Protein AF-A0A7J9YLK1-F1 (afdb_monomer_lite)

pLDDT: mean 72.73, std 14.36, range [41.31, 92.75]

Sequence (142 aa):
MHYAAPPRQSRRGQMVDALFIVLLLFVTLFVTTFMMQLEESDTESGTSASEIVPLSDLPINDTEREQFQKMIDSGMTDLETVNQSVAASEPRDDKYEISVAALLGTLALLVGYLTFVYRTSFREYREVVEYKFGPRYEEVES

Secondary structure (DSSP, 8-state):
---PPPP---HHHHHHHHHHHHHHHHHHHHHHHHHHHHHHHHS-----------TTTSS--HHHHHHHHHHHHTTSS-HHHHHHHHHHHS--TTTT---HHHHHHHHHHHHHHHHHHHHHHHHHHHHHHHHHHS---S-S--

Foldseek 3Di:
DDDDDDDDDDPVVVVVVVVVVVVVVVCCVVVVVVVVVVLVVVVPPPPPVPDLDPLVPQPDDPVVSVVVVVCVVVVVDHSSVVVVVSVVVDDDPPNDDDDPVVVVVVVVVVVVVVVVCVVVVVVVVVVVCCVVPNDPDDDPDD

Structure (mmCIF, N/CA/C/O backbone):
data_AF-A0A7J9YLK1-F1
#
_entry.id   AF-A0A7J9YLK1-F1
#
loop_
_atom_site.group_PDB
_atom_site.id
_atom_site.type_symbol
_atom_site.label_atom_id
_atom_site.label_alt_id
_atom_site.label_comp_id
_atom_site.label_asym_id
_atom_site.label_entity_id
_atom_site.label_seq_id
_atom_site.pdbx_PDB_ins_code
_atom_site.Cartn_x
_atom_site.Cartn_y
_atom_site.Cartn_z
_atom_site.occupancy
_atom_site.B_iso_or_equiv
_atom_site.auth_seq_id
_atom_site.auth_comp_id
_atom_site.auth_asym_id
_atom_site.auth_atom_id
_atom_site.pdbx_PDB_model_num
ATOM 1 N N . MET A 1 1 ? 43.21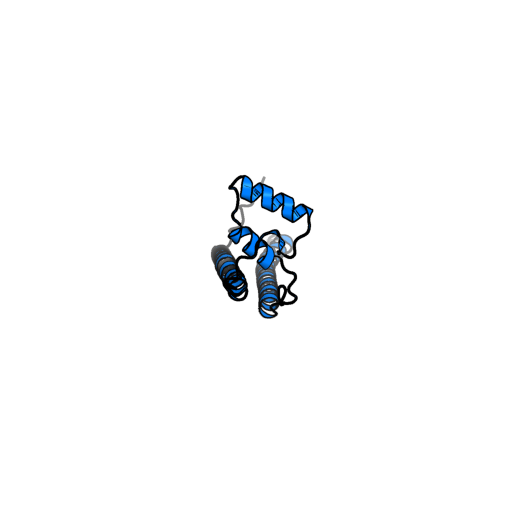0 10.226 -26.316 1.00 41.31 1 MET A N 1
ATOM 2 C CA . MET A 1 1 ? 41.975 10.025 -25.526 1.00 41.31 1 MET A CA 1
ATOM 3 C C . MET A 1 1 ? 40.813 10.611 -26.315 1.00 41.31 1 MET A C 1
ATOM 5 O O . MET A 1 1 ? 40.652 11.824 -26.311 1.00 41.31 1 MET A O 1
ATOM 9 N N . HIS A 1 2 ? 40.066 9.794 -27.061 1.00 45.94 2 HIS A N 1
ATOM 10 C CA . HIS A 1 2 ? 38.869 10.266 -27.763 1.00 45.94 2 HIS A CA 1
ATOM 11 C C . HIS A 1 2 ? 37.664 10.138 -26.833 1.00 45.94 2 HIS A C 1
ATOM 13 O O . HIS A 1 2 ? 37.232 9.033 -26.516 1.00 45.94 2 HIS A O 1
ATOM 19 N N . TYR A 1 3 ? 37.161 11.280 -26.366 1.00 54.91 3 TYR A N 1
ATOM 20 C CA . TYR A 1 3 ? 35.883 11.364 -25.672 1.00 54.91 3 TYR A CA 1
ATOM 21 C C . TYR A 1 3 ? 34.770 11.148 -26.697 1.00 54.91 3 TYR A C 1
ATOM 23 O O . TYR A 1 3 ? 34.510 12.014 -27.530 1.00 54.91 3 TYR A O 1
ATOM 31 N N . ALA A 1 4 ? 34.129 9.983 -26.652 1.00 54.66 4 ALA A N 1
ATOM 32 C CA . ALA A 1 4 ? 32.856 9.783 -27.325 1.00 54.66 4 ALA A CA 1
ATOM 33 C C . ALA A 1 4 ? 31.821 10.705 -26.661 1.00 54.66 4 ALA A C 1
ATOM 35 O O . ALA A 1 4 ? 31.630 10.658 -25.444 1.00 54.66 4 ALA A O 1
ATOM 36 N N . ALA A 1 5 ? 31.195 11.584 -27.443 1.00 59.44 5 ALA A N 1
ATOM 37 C CA . ALA A 1 5 ? 30.114 12.431 -26.958 1.00 59.44 5 ALA A CA 1
ATOM 38 C C . ALA A 1 5 ? 28.931 11.557 -26.489 1.00 59.44 5 ALA A C 1
ATOM 40 O O . ALA A 1 5 ? 28.646 10.539 -27.127 1.00 59.44 5 ALA A O 1
ATOM 41 N N . PRO A 1 6 ? 28.235 11.926 -25.397 1.00 59.91 6 PRO A N 1
ATOM 42 C CA . PRO A 1 6 ? 27.147 11.117 -24.864 1.00 59.91 6 PRO A CA 1
ATOM 43 C C . PRO A 1 6 ? 26.000 11.018 -25.886 1.00 59.91 6 PRO A C 1
ATOM 45 O O . PRO A 1 6 ? 25.643 12.027 -26.508 1.00 59.91 6 PRO A O 1
ATOM 48 N N . PRO A 1 7 ? 25.421 9.820 -26.085 1.00 63.59 7 PRO A N 1
ATOM 49 C CA . PRO A 1 7 ? 24.388 9.603 -27.085 1.00 63.59 7 PRO A CA 1
ATOM 50 C C . PRO A 1 7 ? 23.154 10.445 -26.762 1.00 63.59 7 PRO A C 1
ATOM 52 O O . PRO A 1 7 ? 22.698 10.535 -25.620 1.00 63.59 7 PRO A O 1
ATOM 55 N N . ARG A 1 8 ? 22.611 11.100 -27.790 1.00 60.25 8 ARG A N 1
ATOM 56 C CA . ARG A 1 8 ? 21.433 11.956 -27.660 1.00 60.25 8 ARG A CA 1
ATOM 57 C C . ARG A 1 8 ? 20.189 11.095 -27.480 1.00 60.25 8 ARG A C 1
ATOM 59 O O . ARG A 1 8 ? 19.596 10.643 -28.454 1.00 60.25 8 ARG A O 1
ATOM 66 N N . GLN A 1 9 ? 19.782 10.915 -26.226 1.00 60.34 9 GLN A N 1
ATOM 67 C CA . GLN A 1 9 ? 18.510 10.305 -25.850 1.00 60.34 9 GLN A CA 1
ATOM 68 C C . GLN A 1 9 ? 17.364 10.959 -26.641 1.00 60.34 9 GLN A C 1
ATOM 70 O O . GLN A 1 9 ? 17.183 12.180 -26.634 1.00 60.34 9 GLN A O 1
ATOM 75 N N . SER A 1 10 ? 16.597 10.156 -27.382 1.00 66.25 10 SER A N 1
ATOM 76 C CA . SER A 1 10 ? 15.538 10.683 -28.244 1.00 66.25 10 SER A CA 1
ATOM 77 C C . SER A 1 10 ? 14.448 11.364 -27.402 1.00 66.25 10 SER A C 1
ATOM 79 O O . SER A 1 10 ? 13.829 10.705 -26.564 1.00 66.25 10 SER A O 1
ATOM 81 N N . ARG A 1 11 ? 14.134 12.639 -27.676 1.00 72.06 11 ARG A N 1
ATOM 82 C CA . ARG A 1 11 ? 13.103 13.414 -26.947 1.00 72.06 11 ARG A CA 1
ATOM 83 C C . ARG A 1 11 ? 11.722 12.748 -26.902 1.00 72.06 11 ARG A C 1
ATOM 85 O O . ARG A 1 11 ? 10.983 12.921 -25.942 1.00 72.06 11 ARG A O 1
ATOM 92 N N . ARG A 1 12 ? 11.389 11.948 -27.921 1.00 69.00 12 ARG A N 1
ATOM 93 C CA . ARG A 1 12 ? 10.141 11.169 -27.973 1.00 69.00 12 ARG A CA 1
ATOM 94 C C . ARG A 1 12 ? 10.072 10.085 -26.893 1.00 69.00 12 ARG A C 1
ATOM 96 O O . ARG A 1 12 ? 9.008 9.875 -26.333 1.00 69.00 12 ARG A O 1
ATOM 103 N N . GLY A 1 13 ? 11.196 9.437 -26.583 1.00 70.25 13 GLY A N 1
ATOM 104 C CA . GLY A 1 13 ? 11.271 8.412 -25.536 1.00 70.25 13 GLY A CA 1
ATOM 105 C C . GLY A 1 13 ? 11.046 8.995 -24.142 1.00 70.25 13 GLY A C 1
ATOM 106 O O . GLY A 1 13 ? 10.273 8.443 -23.374 1.00 70.25 13 GLY A O 1
ATOM 107 N N . GLN A 1 14 ? 11.629 10.165 -23.866 1.00 74.50 14 GLN A N 1
ATOM 108 C CA . GLN A 1 14 ? 11.461 10.857 -22.586 1.00 74.50 14 GLN A CA 1
ATOM 109 C C . GLN A 1 14 ? 10.010 11.291 -22.329 1.00 74.50 14 GLN A C 1
ATOM 111 O O . GLN A 1 14 ? 9.533 11.189 -21.206 1.00 74.50 14 GLN A O 1
ATOM 116 N N . MET A 1 15 ? 9.285 11.747 -23.358 1.00 77.06 15 MET A N 1
ATOM 117 C CA . MET A 1 15 ? 7.871 12.110 -23.192 1.00 77.06 15 MET A CA 1
ATOM 118 C C . MET A 1 15 ? 6.973 10.897 -22.944 1.00 77.06 15 MET A C 1
ATOM 120 O O . MET A 1 15 ? 6.038 10.993 -22.157 1.00 77.06 15 MET A O 1
ATOM 124 N N . VAL A 1 16 ? 7.251 9.765 -23.596 1.00 80.12 16 VAL A N 1
ATOM 125 C CA . VAL A 1 16 ? 6.489 8.527 -23.378 1.00 80.12 16 VAL A CA 1
ATOM 126 C C . VAL A 1 16 ? 6.760 7.962 -21.985 1.00 80.12 16 VAL A C 1
ATOM 128 O O . VAL A 1 16 ? 5.814 7.562 -21.318 1.00 80.12 16 VAL A O 1
ATOM 131 N N . ASP A 1 17 ? 8.013 7.982 -21.531 1.00 77.12 17 ASP A N 1
ATOM 132 C CA . ASP A 1 17 ? 8.396 7.559 -20.180 1.00 77.12 17 ASP A CA 1
ATOM 133 C C . ASP A 1 17 ? 7.742 8.436 -19.103 1.00 77.12 17 ASP A C 1
ATOM 135 O O . ASP A 1 17 ? 7.062 7.931 -18.214 1.00 77.12 17 ASP A O 1
ATOM 139 N N . ALA A 1 18 ? 7.824 9.762 -19.250 1.00 80.75 18 ALA A N 1
ATOM 140 C CA . ALA A 1 18 ? 7.173 10.694 -18.336 1.00 80.75 18 ALA A CA 1
ATOM 141 C C . ALA A 1 18 ? 5.646 10.514 -18.312 1.00 80.75 18 ALA A C 1
ATOM 143 O O . ALA A 1 18 ? 5.049 10.480 -17.238 1.00 80.75 18 ALA A O 1
ATOM 144 N N . LEU A 1 19 ? 5.007 10.355 -19.477 1.00 86.50 19 LEU A N 1
ATOM 145 C CA . LEU A 1 19 ? 3.568 10.093 -19.561 1.00 86.50 19 LEU A CA 1
ATOM 146 C C . LEU A 1 19 ? 3.200 8.764 -18.892 1.00 86.50 19 LEU A C 1
ATOM 148 O O . LEU A 1 19 ? 2.171 8.678 -18.228 1.00 86.50 19 LEU A O 1
ATOM 152 N N . PHE A 1 20 ? 4.041 7.741 -19.039 1.00 82.06 20 PHE A N 1
ATOM 153 C CA . PHE A 1 20 ? 3.823 6.440 -18.424 1.00 82.06 20 PHE A CA 1
ATOM 154 C C . PHE A 1 20 ? 3.977 6.487 -16.901 1.00 82.06 20 PHE A C 1
ATOM 156 O O . PHE A 1 20 ? 3.133 5.941 -16.199 1.00 82.06 20 PHE A O 1
ATOM 163 N N . ILE A 1 21 ? 4.983 7.195 -16.378 1.00 82.00 21 ILE A N 1
ATOM 164 C CA . ILE A 1 21 ? 5.147 7.418 -14.933 1.00 82.00 21 ILE A CA 1
ATOM 165 C C . ILE A 1 21 ? 3.959 8.206 -14.371 1.00 82.00 21 ILE A C 1
ATOM 167 O O . ILE A 1 21 ? 3.432 7.842 -13.325 1.00 82.00 21 ILE A O 1
ATOM 171 N N . VAL A 1 22 ? 3.490 9.245 -15.070 1.00 86.69 22 VAL A N 1
ATOM 172 C CA . VAL A 1 22 ? 2.292 10.003 -14.671 1.00 86.69 22 VAL A CA 1
ATOM 173 C C . VAL A 1 22 ? 1.054 9.109 -14.661 1.00 86.69 22 VAL A C 1
ATOM 175 O O . VAL A 1 22 ? 0.272 9.166 -13.715 1.00 86.69 22 VAL A O 1
ATOM 178 N N . LEU A 1 23 ? 0.888 8.252 -15.671 1.00 86.31 23 LEU A N 1
ATOM 179 C CA . LEU A 1 23 ? -0.209 7.289 -15.721 1.00 86.31 23 LEU A CA 1
ATOM 180 C C . LEU A 1 23 ? -0.113 6.272 -14.577 1.00 86.31 23 LEU A C 1
ATOM 182 O O . LEU A 1 23 ? -1.119 5.985 -13.941 1.00 86.31 23 LEU A O 1
ATOM 186 N N . LEU A 1 24 ? 1.080 5.753 -14.282 1.00 82.56 24 LEU A N 1
ATOM 187 C CA . LEU A 1 24 ? 1.300 4.827 -13.171 1.00 82.56 24 LEU A CA 1
ATOM 188 C C . LEU A 1 24 ? 1.031 5.485 -11.824 1.00 82.56 24 LEU A C 1
ATOM 190 O O . LEU A 1 24 ? 0.392 4.869 -10.982 1.00 82.56 24 LEU A O 1
ATOM 194 N N . LEU A 1 25 ? 1.464 6.728 -11.618 1.00 86.62 25 LEU A N 1
ATOM 195 C CA . LEU A 1 25 ? 1.127 7.497 -10.422 1.00 86.62 25 LEU A CA 1
ATOM 196 C C . LEU A 1 25 ? -0.380 7.702 -10.310 1.00 86.62 25 LEU A C 1
ATOM 198 O O . LEU A 1 25 ? -0.935 7.480 -9.240 1.00 86.62 25 LEU A O 1
ATOM 202 N N . PHE A 1 26 ? -1.046 8.062 -11.411 1.00 85.06 26 PHE A N 1
ATOM 203 C CA . PHE A 1 26 ? -2.498 8.200 -11.448 1.00 85.06 26 PHE A CA 1
ATOM 204 C C . PHE A 1 26 ? -3.191 6.887 -11.083 1.00 85.06 26 PHE A C 1
ATOM 206 O O . PHE A 1 26 ? -4.032 6.881 -10.197 1.00 85.06 26 PHE A O 1
ATOM 213 N N . VAL A 1 27 ? -2.804 5.768 -11.696 1.00 83.62 27 VAL A N 1
ATOM 214 C CA . VAL A 1 27 ? -3.331 4.438 -11.364 1.00 83.62 27 VAL A CA 1
ATOM 215 C C . VAL A 1 27 ? -3.029 4.093 -9.908 1.00 83.62 27 VAL A C 1
ATOM 217 O O . VAL A 1 27 ? -3.913 3.631 -9.210 1.00 83.62 27 VAL A O 1
ATOM 220 N N . THR A 1 28 ? -1.827 4.361 -9.408 1.00 82.88 28 THR A N 1
ATOM 221 C CA . THR A 1 28 ? -1.446 4.024 -8.029 1.00 82.88 28 THR A CA 1
ATOM 222 C C . THR A 1 28 ? -2.259 4.829 -7.020 1.00 82.88 28 THR A C 1
ATOM 224 O O . THR A 1 28 ? -2.776 4.252 -6.073 1.00 82.88 28 THR A O 1
ATOM 227 N N . LEU A 1 29 ? -2.429 6.134 -7.235 1.00 83.38 29 LEU A N 1
ATOM 228 C CA . LEU A 1 29 ? -3.270 6.993 -6.399 1.00 83.38 29 LEU A CA 1
ATOM 229 C C . LEU A 1 29 ? -4.741 6.589 -6.509 1.00 83.38 29 LEU A C 1
ATOM 231 O O . LEU A 1 29 ? -5.386 6.326 -5.507 1.00 83.38 29 LEU A O 1
ATOM 235 N N . PHE A 1 30 ? -5.271 6.504 -7.726 1.00 81.06 30 PHE A N 1
ATOM 236 C CA . PHE A 1 30 ? -6.703 6.344 -7.947 1.00 81.06 30 PHE A CA 1
ATOM 237 C C . PHE A 1 30 ? -7.174 4.910 -7.708 1.00 81.06 30 PHE A C 1
ATOM 239 O O . PHE A 1 30 ? -8.181 4.711 -7.047 1.00 81.06 30 PHE A O 1
ATOM 246 N N . VAL A 1 31 ? -6.446 3.898 -8.187 1.00 79.56 31 VAL A N 1
ATOM 247 C CA . VAL A 1 31 ? -6.808 2.492 -7.958 1.00 79.56 31 VAL A CA 1
ATOM 248 C C . VAL A 1 31 ? -6.612 2.120 -6.500 1.00 79.56 31 VAL A C 1
ATOM 250 O O . VAL A 1 31 ? -7.526 1.530 -5.952 1.00 79.56 31 VAL A O 1
ATOM 253 N N . THR A 1 32 ? -5.502 2.485 -5.845 1.00 76.50 32 THR A N 1
ATOM 254 C CA . THR A 1 32 ? -5.339 2.160 -4.414 1.00 76.50 32 THR A CA 1
ATOM 255 C C . THR A 1 32 ? -6.414 2.847 -3.582 1.00 76.50 32 THR A C 1
ATOM 257 O O . THR A 1 32 ? -7.054 2.182 -2.781 1.00 76.50 32 THR A O 1
ATOM 260 N N . THR A 1 33 ? -6.679 4.139 -3.811 1.00 75.44 33 THR A N 1
ATOM 261 C CA . THR A 1 33 ? -7.735 4.852 -3.082 1.00 75.44 33 THR A CA 1
ATOM 262 C C . THR A 1 33 ? -9.115 4.259 -3.346 1.00 75.44 33 THR A C 1
ATOM 264 O O . THR A 1 33 ? -9.820 3.982 -2.389 1.00 75.44 33 THR A O 1
ATOM 267 N N . PHE A 1 34 ? -9.510 4.018 -4.599 1.00 69.88 34 PHE A N 1
ATOM 268 C CA . PHE A 1 34 ? -10.854 3.506 -4.887 1.00 69.88 34 PHE A CA 1
ATOM 269 C C . PHE A 1 34 ? -11.022 2.014 -4.587 1.00 69.88 34 PHE A C 1
ATOM 271 O O . PHE A 1 34 ? -12.114 1.633 -4.198 1.00 69.88 34 PHE A O 1
ATOM 278 N N . MET A 1 35 ? -9.993 1.172 -4.733 1.00 68.25 35 MET A N 1
ATOM 279 C CA . MET A 1 35 ? -10.070 -0.245 -4.341 1.00 68.25 35 MET A CA 1
ATOM 280 C C . MET A 1 35 ? -10.071 -0.404 -2.821 1.00 68.25 35 MET A C 1
ATOM 282 O O . MET A 1 35 ? -10.923 -1.125 -2.320 1.00 68.25 35 MET A O 1
ATOM 286 N N . MET A 1 36 ? -9.206 0.308 -2.086 1.00 63.06 36 MET A N 1
ATOM 287 C CA . MET A 1 36 ? -9.248 0.277 -0.616 1.00 63.06 36 MET A CA 1
ATOM 288 C C . MET A 1 36 ? -10.542 0.882 -0.075 1.00 63.06 36 MET A C 1
ATOM 290 O O . MET A 1 36 ? -11.097 0.365 0.884 1.00 63.06 36 MET A O 1
ATOM 294 N N . GLN A 1 37 ? -11.053 1.948 -0.698 1.00 62.88 37 GLN A N 1
ATOM 295 C CA . GLN A 1 37 ? -12.327 2.534 -0.292 1.00 62.88 37 GLN A CA 1
ATOM 296 C C . GLN A 1 37 ? -13.518 1.640 -0.662 1.00 62.88 37 GLN A C 1
ATOM 298 O O . GLN A 1 37 ? -14.491 1.625 0.083 1.00 62.88 37 GLN A O 1
ATOM 303 N N . LEU A 1 38 ? -13.444 0.871 -1.761 1.00 58.53 38 LEU A N 1
ATOM 304 C CA . LEU A 1 38 ? -14.442 -0.159 -2.064 1.00 58.53 38 LEU A CA 1
ATOM 305 C C . LEU A 1 38 ? -14.425 -1.275 -1.010 1.00 58.53 38 LEU A C 1
ATOM 307 O O . LEU A 1 38 ? -15.491 -1.648 -0.532 1.00 58.53 38 LEU A O 1
ATOM 311 N N . GLU A 1 39 ? -13.244 -1.749 -0.602 1.00 56.06 39 GLU A N 1
ATOM 312 C CA . GLU A 1 39 ? -13.086 -2.736 0.481 1.00 56.06 39 GLU A CA 1
ATOM 313 C C . GLU A 1 39 ? -13.561 -2.193 1.847 1.00 56.06 39 GLU A C 1
ATOM 315 O O . GLU A 1 39 ? -14.191 -2.922 2.615 1.00 56.06 39 GLU A O 1
ATOM 320 N N . GLU A 1 40 ? -13.346 -0.904 2.139 1.00 52.47 40 GLU A N 1
ATOM 321 C CA . GLU A 1 40 ? -13.930 -0.226 3.310 1.00 52.47 40 GLU A CA 1
ATOM 322 C C . GLU A 1 40 ? -15.452 -0.061 3.209 1.00 52.47 40 GLU A C 1
ATOM 324 O O . GLU A 1 40 ? -16.113 -0.001 4.239 1.00 52.47 40 GLU A O 1
ATOM 329 N N . SER A 1 41 ? -16.021 0.035 2.002 1.00 49.41 41 SER A N 1
ATOM 330 C CA . SER A 1 41 ? -17.469 0.208 1.813 1.00 49.41 41 SER A CA 1
ATOM 331 C C . SER A 1 41 ? -18.260 -1.101 1.732 1.00 49.41 41 SER A C 1
ATOM 333 O O . SER A 1 41 ? -19.429 -1.099 2.112 1.00 49.41 41 SER A O 1
ATOM 335 N N . ASP A 1 42 ? -17.636 -2.201 1.288 1.00 45.09 42 ASP A N 1
ATOM 336 C CA . ASP A 1 42 ? -18.195 -3.564 1.374 1.00 45.09 42 ASP A CA 1
ATOM 337 C C . ASP A 1 42 ? -17.967 -4.189 2.759 1.00 45.09 42 ASP A C 1
ATOM 339 O O . ASP A 1 42 ? -18.704 -5.085 3.170 1.00 45.09 42 ASP A O 1
ATOM 343 N N . THR A 1 43 ? -17.024 -3.656 3.545 1.00 43.97 43 THR A N 1
ATOM 344 C CA . THR A 1 43 ? -17.111 -3.760 5.003 1.00 43.97 43 THR A CA 1
ATOM 345 C C . THR A 1 43 ? -18.203 -2.803 5.443 1.00 43.97 43 THR A C 1
ATOM 347 O O . THR A 1 43 ? -17.937 -1.680 5.868 1.00 43.97 43 THR A O 1
ATOM 350 N N . GLU A 1 44 ? -19.453 -3.238 5.269 1.00 43.34 44 GLU A N 1
ATOM 351 C CA . GLU A 1 44 ? -20.622 -2.539 5.766 1.00 43.34 44 GLU A CA 1
ATOM 352 C C . GLU A 1 44 ? -20.284 -1.933 7.123 1.00 43.34 44 GLU A C 1
ATOM 354 O O . GLU A 1 44 ? -19.844 -2.621 8.051 1.00 43.34 44 GLU A O 1
ATOM 359 N N . SER A 1 45 ? -20.482 -0.618 7.201 1.00 44.72 45 SER A N 1
ATOM 360 C CA . SER A 1 45 ? -20.722 0.094 8.441 1.00 44.72 45 SER A CA 1
ATOM 361 C C . SER A 1 45 ? -21.835 -0.638 9.183 1.00 44.72 45 SER A C 1
ATOM 363 O O . SER A 1 45 ? -23.007 -0.280 9.118 1.00 44.72 45 SER A O 1
ATOM 365 N N . GLY A 1 46 ? -21.456 -1.685 9.9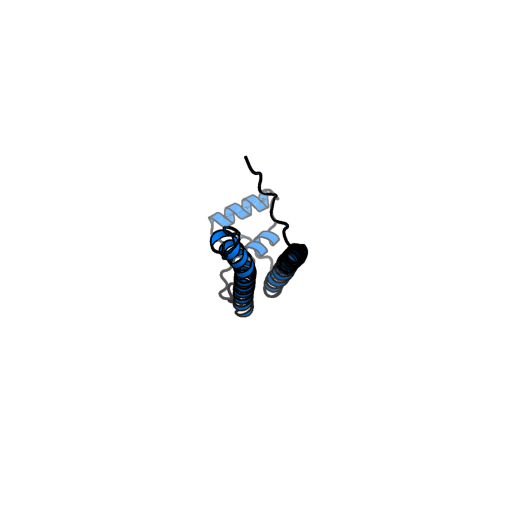05 1.00 41.97 46 GLY A N 1
ATOM 366 C CA . GLY A 1 46 ? -22.260 -2.389 10.873 1.00 41.97 46 GLY A CA 1
ATOM 367 C C . GLY A 1 46 ? -22.388 -1.526 12.114 1.00 41.97 46 GLY A C 1
ATOM 368 O O . GLY A 1 46 ? -22.153 -1.997 13.217 1.00 41.97 46 GLY A O 1
ATOM 369 N N . THR A 1 47 ? -22.815 -0.272 11.957 1.00 42.59 47 THR A N 1
ATOM 370 C CA . THR A 1 47 ? -23.543 0.435 13.007 1.00 42.59 47 THR A CA 1
ATOM 371 C C . THR A 1 47 ? -24.938 -0.188 13.086 1.00 42.59 47 THR A C 1
ATOM 373 O O . THR A 1 47 ? -25.962 0.463 12.916 1.00 42.59 47 THR A O 1
ATOM 376 N N . SER A 1 48 ? -24.997 -1.491 13.364 1.00 44.56 48 SER A N 1
ATOM 377 C CA . SER A 1 48 ? -26.003 -1.924 14.314 1.00 44.56 48 SER A CA 1
ATOM 378 C C . SER A 1 48 ? -25.511 -1.328 15.617 1.00 44.56 48 SER A C 1
ATOM 380 O O . SER A 1 48 ? -24.392 -1.619 16.031 1.00 44.56 48 SER A O 1
ATOM 382 N N . ALA A 1 49 ? -26.276 -0.408 16.195 1.00 45.72 49 ALA A N 1
ATOM 383 C CA . ALA A 1 49 ? -26.055 0.022 17.562 1.00 45.72 49 ALA A CA 1
ATOM 384 C C . ALA A 1 49 ? -26.145 -1.239 18.430 1.00 45.72 49 ALA A C 1
ATOM 386 O O . ALA A 1 49 ? -27.233 -1.649 18.827 1.00 45.72 49 ALA A O 1
ATOM 387 N N . SER A 1 50 ? -25.013 -1.925 18.594 1.00 57.28 50 SER A N 1
ATOM 388 C CA . SER A 1 50 ? -24.914 -3.079 19.460 1.00 57.28 50 SER A CA 1
ATOM 389 C C . SER A 1 50 ? -25.255 -2.551 20.837 1.00 57.28 50 SER A C 1
ATOM 391 O O . SER A 1 50 ? -24.695 -1.543 21.275 1.00 57.28 50 SER A O 1
ATOM 393 N N . GLU A 1 51 ? -26.241 -3.175 21.468 1.00 68.62 51 GLU A N 1
ATOM 394 C CA . GLU A 1 51 ? -26.584 -2.906 22.853 1.00 68.62 51 GLU A CA 1
ATOM 395 C C . GLU A 1 51 ? -25.280 -2.867 23.656 1.00 68.62 51 GLU A C 1
ATOM 397 O O . GLU A 1 51 ? -24.445 -3.761 23.520 1.00 68.62 51 GLU A O 1
ATOM 402 N N . ILE A 1 52 ? -25.037 -1.777 24.390 1.00 77.38 52 ILE A N 1
ATOM 403 C CA . ILE A 1 52 ? -23.808 -1.647 25.174 1.00 77.38 52 ILE A CA 1
ATOM 404 C C . ILE A 1 52 ? -23.917 -2.660 26.308 1.00 77.38 52 ILE A C 1
ATOM 406 O O . ILE A 1 52 ? -24.649 -2.451 27.277 1.00 77.38 52 ILE A O 1
ATOM 410 N N . VAL A 1 53 ? -23.198 -3.768 26.168 1.00 84.06 53 VAL A N 1
ATOM 411 C CA . VAL A 1 53 ? -23.191 -4.860 27.134 1.00 84.06 53 VAL A CA 1
ATOM 412 C C . VAL A 1 53 ? -22.154 -4.544 28.224 1.00 84.06 53 VAL A C 1
ATOM 414 O O . VAL A 1 53 ? -21.080 -4.002 27.923 1.00 84.06 53 VAL A O 1
ATOM 417 N N . PRO A 1 54 ? -22.441 -4.827 29.511 1.00 85.38 54 PRO A N 1
ATOM 418 C CA . PRO A 1 54 ? -21.456 -4.666 30.575 1.00 85.38 54 PRO A CA 1
ATOM 419 C C . PRO A 1 54 ? -20.224 -5.541 30.323 1.00 85.38 54 PRO A C 1
ATOM 421 O O . PRO A 1 54 ? -20.327 -6.647 29.801 1.00 85.38 54 PRO A O 1
ATOM 424 N N . LEU A 1 55 ? -19.054 -5.077 30.777 1.00 85.38 55 LEU A N 1
ATOM 425 C CA . LEU A 1 55 ? -17.762 -5.749 30.565 1.00 85.38 55 LEU A CA 1
ATOM 426 C C . LEU A 1 55 ? -17.745 -7.226 31.018 1.00 85.38 55 LEU A C 1
ATOM 428 O O . LEU A 1 55 ? -16.958 -8.025 30.514 1.00 85.38 55 LEU A O 1
ATOM 432 N N . SER A 1 56 ? -18.625 -7.599 31.953 1.00 85.44 56 SER A N 1
ATOM 433 C CA . SER A 1 56 ? -18.787 -8.966 32.456 1.00 85.44 56 SER A CA 1
ATOM 434 C C . SER A 1 56 ? -19.354 -9.957 31.440 1.00 85.44 56 SER A C 1
ATOM 436 O O . SER A 1 56 ? -19.075 -11.155 31.540 1.00 85.44 56 SER A O 1
ATOM 438 N N . ASP A 1 57 ? -20.134 -9.461 30.487 1.00 85.62 57 ASP A N 1
ATOM 439 C CA . ASP A 1 57 ? -20.963 -10.275 29.599 1.00 85.62 57 ASP A CA 1
ATOM 440 C C . ASP A 1 57 ? -20.395 -10.292 28.170 1.00 85.62 57 ASP A C 1
ATOM 442 O O . ASP A 1 57 ? -20.895 -11.009 27.305 1.00 85.62 57 ASP A O 1
ATOM 446 N N . LEU A 1 58 ? -19.308 -9.549 27.925 1.00 86.56 58 LEU A N 1
ATOM 447 C CA . LEU A 1 58 ? -18.567 -9.612 26.671 1.00 86.56 58 LEU A CA 1
ATOM 448 C C . LEU A 1 58 ? -17.845 -10.964 26.513 1.00 86.56 58 LEU A C 1
ATOM 450 O O . LEU A 1 58 ? -17.289 -11.480 27.493 1.00 86.56 58 LEU A O 1
ATOM 454 N N . PRO A 1 59 ? -17.790 -11.513 25.282 1.00 86.50 59 PRO A N 1
ATOM 455 C CA . PRO A 1 59 ? -17.136 -12.784 24.962 1.00 86.50 59 PRO A CA 1
ATOM 456 C C . PRO A 1 59 ? -15.602 -12.639 24.902 1.00 86.50 59 PRO A C 1
ATOM 458 O O . PRO A 1 59 ? -14.962 -12.971 23.909 1.00 86.50 59 PRO A O 1
ATOM 461 N N . ILE A 1 60 ? -15.011 -12.118 25.975 1.00 87.06 60 ILE A N 1
ATOM 462 C CA . ILE A 1 60 ? -13.573 -11.882 26.152 1.00 87.06 60 ILE A CA 1
ATOM 463 C C . ILE A 1 60 ? -13.033 -12.734 27.297 1.00 87.06 60 ILE A C 1
ATOM 465 O O . ILE A 1 60 ? -13.775 -13.102 28.213 1.00 87.06 60 ILE A O 1
ATOM 469 N N . ASN A 1 61 ? -11.736 -13.034 27.271 1.00 90.19 61 ASN A N 1
ATOM 470 C CA . ASN A 1 61 ? -11.114 -13.816 28.335 1.00 90.19 61 ASN A CA 1
ATOM 471 C C . ASN A 1 61 ? -10.894 -12.987 29.620 1.00 90.19 61 ASN A C 1
ATOM 473 O O . ASN A 1 61 ? -10.940 -11.754 29.609 1.00 90.19 61 ASN A O 1
ATOM 477 N N . ASP A 1 62 ? -10.622 -13.664 30.740 1.00 90.56 62 ASP A N 1
ATOM 478 C CA . ASP A 1 62 ? -10.472 -13.016 32.053 1.00 90.56 62 ASP A CA 1
ATOM 479 C C . ASP A 1 62 ? -9.327 -11.985 32.097 1.00 90.56 62 ASP A C 1
ATOM 481 O O . ASP A 1 62 ? -9.451 -10.936 32.725 1.00 90.56 62 ASP A O 1
ATOM 485 N N . THR A 1 63 ? -8.219 -12.240 31.393 1.00 90.56 63 THR A N 1
ATOM 486 C CA . THR A 1 63 ? -7.064 -11.324 31.354 1.00 90.56 63 THR A CA 1
ATOM 487 C C . THR A 1 63 ? -7.370 -10.064 30.541 1.00 90.56 63 THR A C 1
ATOM 489 O O . THR A 1 63 ? -7.034 -8.956 30.962 1.00 90.56 63 THR A O 1
ATOM 492 N N . GLU A 1 64 ? -8.041 -10.215 29.398 1.00 88.50 64 GLU A N 1
ATOM 493 C CA . GLU A 1 64 ? -8.507 -9.096 28.568 1.00 88.50 64 GLU A CA 1
ATOM 494 C C . GLU A 1 64 ? -9.482 -8.216 29.345 1.00 88.50 64 GLU A C 1
ATOM 496 O O . GLU A 1 64 ? -9.361 -6.991 29.344 1.00 88.50 64 GLU A O 1
ATOM 501 N N . ARG A 1 65 ? -10.404 -8.841 30.080 1.00 92.62 65 ARG A N 1
ATOM 502 C CA . ARG A 1 65 ? -11.377 -8.153 30.928 1.00 92.62 65 ARG A CA 1
ATOM 503 C C . ARG A 1 65 ? -10.707 -7.264 31.968 1.00 92.62 65 ARG A C 1
ATOM 505 O O . ARG A 1 65 ? -11.068 -6.097 32.099 1.00 92.62 65 ARG A O 1
ATOM 512 N N . GLU A 1 66 ? -9.703 -7.777 32.674 1.00 92.75 66 GLU A N 1
ATOM 513 C CA . GLU A 1 66 ? -8.941 -6.978 33.638 1.00 92.75 66 GLU A CA 1
ATOM 514 C C . GLU A 1 66 ? -8.191 -5.815 32.978 1.00 92.75 66 GLU A C 1
ATOM 516 O O . GLU A 1 66 ? -8.080 -4.734 33.561 1.00 92.75 66 GLU A O 1
ATOM 521 N N . GLN A 1 67 ? -7.657 -6.019 31.771 1.00 91.44 67 GLN A N 1
ATOM 522 C CA . GLN A 1 67 ? -6.957 -4.971 31.035 1.00 91.44 67 GLN A CA 1
ATOM 523 C C . GLN A 1 67 ? -7.918 -3.865 30.588 1.00 91.44 67 GLN A C 1
ATOM 525 O O . GLN A 1 67 ? -7.625 -2.688 30.800 1.00 91.44 67 GLN A O 1
ATOM 530 N N . PHE A 1 68 ? -9.081 -4.220 30.038 1.00 92.25 68 PHE A N 1
ATOM 531 C CA . PHE A 1 68 ? -10.118 -3.255 29.673 1.00 92.25 68 PHE A CA 1
ATOM 532 C C . PHE A 1 68 ? -10.662 -2.516 30.891 1.00 92.25 68 PHE A C 1
ATOM 534 O O . PHE A 1 68 ? -10.787 -1.296 30.836 1.00 92.25 68 PHE A O 1
ATOM 541 N N . GLN A 1 69 ? -10.875 -3.209 32.013 1.00 92.75 69 GLN A N 1
ATOM 542 C CA . GLN A 1 69 ? -11.294 -2.568 33.257 1.00 92.75 69 GLN A CA 1
ATOM 543 C C . GLN A 1 69 ? -10.278 -1.508 33.706 1.00 92.75 69 GLN A C 1
ATOM 545 O O . GLN A 1 69 ? -10.657 -0.372 33.965 1.00 92.75 69 GLN A O 1
ATOM 550 N N . LYS A 1 70 ? -8.973 -1.819 33.691 1.00 92.56 70 LYS A N 1
ATOM 551 C CA . LYS A 1 70 ? -7.908 -0.847 34.014 1.00 92.56 70 LYS A CA 1
ATOM 552 C C . LYS A 1 70 ? -7.884 0.348 33.053 1.00 92.56 70 LYS A C 1
ATOM 554 O O . LYS A 1 70 ? -7.578 1.467 33.465 1.00 92.56 70 LYS A O 1
ATOM 559 N N . MET A 1 71 ? -8.179 0.135 31.772 1.00 90.25 71 MET A N 1
ATOM 560 C CA . MET A 1 71 ? -8.227 1.218 30.783 1.00 90.25 71 MET A CA 1
ATOM 561 C C . MET A 1 71 ? -9.462 2.108 30.970 1.00 90.25 71 MET A C 1
ATOM 563 O O . MET A 1 71 ? -9.345 3.325 30.834 1.00 90.25 71 MET A O 1
ATOM 567 N N . ILE A 1 72 ? -10.603 1.528 31.349 1.00 89.94 72 ILE A N 1
ATOM 568 C CA . ILE A 1 72 ? -11.823 2.270 31.694 1.00 89.94 72 ILE A CA 1
ATOM 569 C C . ILE A 1 72 ? -11.607 3.073 32.982 1.00 89.94 72 ILE A C 1
ATOM 571 O O . ILE A 1 72 ? -11.861 4.274 33.010 1.00 89.94 72 ILE A O 1
ATOM 575 N N . ASP A 1 73 ? -11.046 2.449 34.020 1.00 91.56 73 ASP A N 1
ATOM 576 C CA . ASP A 1 73 ? -10.778 3.096 35.310 1.00 91.56 73 ASP A CA 1
ATOM 577 C C . ASP A 1 73 ? -9.749 4.234 35.195 1.00 91.56 73 ASP A C 1
ATOM 579 O O . ASP A 1 73 ? -9.807 5.211 35.942 1.00 91.56 73 ASP A O 1
ATOM 583 N N . SER A 1 74 ? -8.807 4.131 34.249 1.00 90.88 74 SER A N 1
ATOM 584 C CA . SER A 1 74 ? -7.830 5.192 33.960 1.00 90.88 74 SER A CA 1
ATOM 585 C C . SER A 1 74 ? -8.364 6.288 33.027 1.00 90.88 74 SER A C 1
ATOM 587 O O . SER A 1 74 ? -7.660 7.268 32.785 1.00 90.88 74 SER A O 1
ATOM 589 N N . GLY A 1 75 ? -9.597 6.149 32.521 1.00 88.81 75 GLY A N 1
ATOM 590 C CA . GLY A 1 75 ? -10.228 7.096 31.597 1.00 88.81 75 GLY A CA 1
ATOM 591 C C . GLY A 1 75 ? -9.631 7.092 30.187 1.00 88.81 75 GLY A C 1
ATOM 592 O O . GLY A 1 75 ? -9.848 8.035 29.432 1.00 88.81 75 G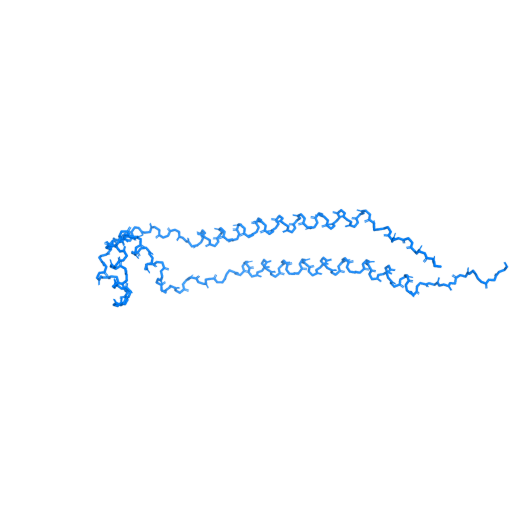LY A O 1
ATOM 593 N N . MET A 1 76 ? -8.859 6.060 29.835 1.00 87.75 76 MET A N 1
ATOM 594 C CA . MET A 1 76 ? -8.218 5.919 28.524 1.00 87.75 76 MET A CA 1
ATOM 595 C C . MET A 1 76 ? -9.199 5.422 27.449 1.00 87.75 76 MET A C 1
ATOM 597 O O . MET A 1 76 ? -9.017 5.710 26.270 1.00 87.75 76 MET A O 1
ATOM 601 N N . THR A 1 77 ? -10.228 4.672 27.851 1.00 88.31 77 THR A N 1
ATOM 602 C CA . THR A 1 77 ? -11.288 4.153 26.974 1.00 88.31 77 THR A CA 1
ATOM 603 C C . THR A 1 77 ? -12.623 4.148 27.714 1.00 88.31 77 THR A C 1
ATOM 605 O O . THR A 1 77 ? -12.651 4.171 28.943 1.00 88.31 77 THR A O 1
ATOM 608 N N . ASP A 1 78 ? -13.730 4.070 26.985 1.00 89.25 78 ASP A N 1
ATOM 609 C CA . ASP A 1 78 ? -15.064 3.852 27.541 1.00 89.25 78 ASP A CA 1
ATOM 610 C C . ASP A 1 78 ? -15.591 2.445 27.219 1.00 89.25 78 ASP A C 1
ATOM 6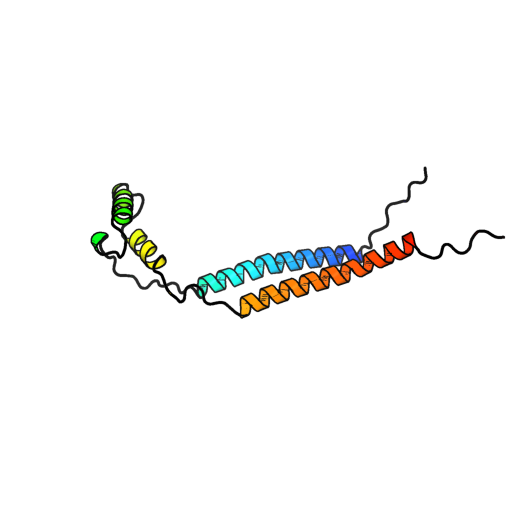12 O O . ASP A 1 78 ? -15.014 1.691 26.429 1.00 89.25 78 ASP A O 1
ATOM 616 N N . LEU A 1 79 ? -16.693 2.077 27.876 1.00 86.25 79 LEU A N 1
ATOM 617 C CA . LEU A 1 79 ? -17.348 0.785 27.679 1.00 86.25 79 LEU A CA 1
ATOM 618 C C . LEU A 1 79 ? -17.865 0.621 26.240 1.00 86.25 79 LEU A C 1
ATOM 620 O O . LEU A 1 79 ? -17.883 -0.493 25.722 1.00 86.25 79 LEU A O 1
ATOM 624 N N . GLU A 1 80 ? -18.251 1.719 25.589 1.00 86.94 80 GLU A N 1
ATOM 625 C CA . GLU A 1 80 ? -18.729 1.726 24.206 1.00 86.94 80 GLU A CA 1
ATOM 626 C C . GLU A 1 80 ? -17.616 1.334 23.225 1.00 86.94 80 GLU A C 1
ATOM 628 O O . GLU A 1 80 ? -17.788 0.398 22.444 1.00 86.94 80 GLU A O 1
ATOM 633 N N . THR A 1 81 ? -16.446 1.966 23.321 1.00 86.38 81 THR A N 1
ATOM 634 C CA . THR A 1 81 ? -15.274 1.664 22.488 1.00 86.38 81 THR A CA 1
ATOM 635 C C . THR A 1 81 ? -14.821 0.220 22.686 1.00 86.38 81 THR A C 1
ATOM 637 O O . THR A 1 81 ? -14.475 -0.460 21.719 1.00 86.38 81 THR A O 1
ATOM 640 N N . VAL A 1 82 ? -14.872 -0.292 23.923 1.00 86.06 82 VAL A N 1
ATOM 641 C CA . VAL A 1 82 ? -14.555 -1.701 24.199 1.00 86.06 82 VAL A CA 1
ATOM 642 C C . VAL A 1 82 ? -15.552 -2.629 23.507 1.00 86.06 82 VAL A C 1
ATOM 644 O O . VAL A 1 82 ? -15.124 -3.534 22.793 1.00 86.06 82 VAL A O 1
ATOM 647 N N . ASN A 1 83 ? -16.858 -2.377 23.643 1.00 88.25 83 ASN A N 1
ATOM 648 C CA . ASN A 1 83 ? -17.894 -3.161 22.965 1.00 88.25 83 ASN A CA 1
ATOM 649 C C . ASN A 1 83 ? -17.692 -3.179 21.442 1.00 88.25 83 ASN A C 1
ATOM 651 O O . ASN A 1 83 ? -17.718 -4.249 20.834 1.00 88.25 83 ASN A O 1
ATOM 655 N N . GLN A 1 84 ? -17.405 -2.024 20.836 1.00 85.50 84 GLN A N 1
ATOM 656 C CA . GLN A 1 84 ? -17.123 -1.927 19.402 1.00 85.50 84 GLN A CA 1
ATOM 657 C C . GLN A 1 84 ? -15.860 -2.705 19.007 1.00 85.50 84 GLN A C 1
ATOM 659 O O . GLN A 1 84 ? -15.863 -3.415 18.004 1.00 85.50 84 GLN A O 1
ATOM 664 N N . SER A 1 85 ? -14.789 -2.620 19.803 1.00 82.12 85 SER A N 1
ATOM 665 C CA . SER A 1 85 ? -13.529 -3.319 19.518 1.00 82.12 85 SER A CA 1
ATOM 666 C C . SER A 1 85 ? -13.667 -4.843 19.574 1.00 82.12 85 SER A C 1
ATOM 668 O O . SER A 1 85 ? -13.095 -5.548 18.739 1.00 82.12 85 SER A O 1
ATOM 670 N N . VAL A 1 86 ? -14.460 -5.357 20.519 1.00 84.38 86 VAL A N 1
ATOM 671 C CA . VAL A 1 86 ? -14.708 -6.794 20.674 1.00 84.38 86 VAL A CA 1
ATOM 672 C C . VAL A 1 86 ? -15.604 -7.293 19.546 1.00 84.38 86 VAL A C 1
ATOM 674 O O . VAL A 1 86 ? -15.257 -8.282 18.905 1.00 84.38 86 VAL A O 1
ATOM 677 N N . ALA A 1 87 ? -16.676 -6.563 19.221 1.00 81.94 87 ALA A N 1
ATOM 678 C CA . ALA A 1 87 ? -17.546 -6.883 18.089 1.00 81.94 87 ALA A CA 1
ATOM 679 C C . ALA A 1 87 ? -16.779 -6.884 16.753 1.00 81.94 87 ALA A C 1
ATOM 681 O O . ALA A 1 87 ? -16.934 -7.785 15.929 1.00 81.94 87 ALA A O 1
ATOM 682 N N . ALA A 1 88 ? -15.878 -5.918 16.548 1.00 78.25 88 ALA A N 1
ATOM 683 C CA . ALA A 1 88 ? -15.016 -5.873 15.368 1.00 78.25 88 ALA A CA 1
ATOM 684 C C . ALA A 1 88 ? -14.009 -7.036 15.318 1.00 78.25 88 ALA A C 1
ATOM 686 O O . ALA A 1 88 ? -13.569 -7.423 14.232 1.00 78.25 88 ALA A O 1
ATOM 687 N N . SER A 1 89 ? -13.655 -7.612 16.468 1.00 74.94 89 SER A N 1
ATOM 688 C CA . SER A 1 89 ? -12.681 -8.701 16.591 1.00 74.94 89 SER A CA 1
ATOM 689 C C . SER A 1 89 ? -13.303 -10.094 16.494 1.00 74.94 89 SER A C 1
ATOM 691 O O . SER A 1 89 ? -12.558 -11.062 16.347 1.00 74.94 89 SER A O 1
ATOM 693 N N . GLU A 1 90 ? -14.636 -10.221 16.513 1.00 72.50 90 GLU A N 1
ATOM 694 C CA . GLU A 1 90 ? -15.288 -11.529 16.416 1.00 72.50 90 GLU A CA 1
ATOM 695 C C . GLU A 1 90 ? -14.865 -12.266 15.133 1.00 72.50 90 GLU A C 1
ATOM 697 O O . GLU A 1 90 ? -14.838 -11.655 14.053 1.00 72.50 90 GLU A O 1
ATOM 702 N N . PRO A 1 91 ? -14.507 -13.563 15.214 1.00 64.12 91 PRO A N 1
ATOM 703 C CA . PRO A 1 91 ? -14.218 -14.361 14.035 1.00 64.12 91 PRO A CA 1
ATOM 704 C C . PRO A 1 91 ? -15.497 -14.457 13.208 1.00 64.12 91 PRO A C 1
ATOM 706 O O . PRO A 1 91 ? -16.474 -15.068 13.635 1.00 64.12 91 PRO A O 1
ATOM 709 N N . ARG A 1 92 ? -15.500 -13.836 12.031 1.00 65.06 92 ARG A N 1
ATOM 710 C CA . ARG A 1 92 ? -16.577 -13.995 11.061 1.00 65.06 92 ARG A CA 1
ATOM 711 C C . ARG A 1 92 ? -15.982 -14.581 9.789 1.00 65.06 92 ARG A C 1
ATOM 713 O O . ARG A 1 92 ? -14.942 -14.115 9.319 1.00 65.06 92 ARG A O 1
ATOM 720 N N . ASP A 1 93 ? -16.637 -15.609 9.264 1.00 63.50 93 ASP A N 1
ATOM 721 C CA . ASP A 1 93 ? -16.179 -16.360 8.089 1.00 63.50 93 ASP A CA 1
ATOM 722 C C . ASP A 1 93 ? -16.267 -15.542 6.783 1.00 63.50 93 ASP A C 1
ATOM 724 O O . ASP A 1 93 ? -15.695 -15.929 5.768 1.00 63.50 93 ASP A O 1
ATOM 728 N N . ASP A 1 94 ? -16.946 -14.392 6.813 1.00 63.22 94 ASP A N 1
ATOM 729 C CA . ASP A 1 94 ? -17.141 -13.459 5.698 1.00 63.22 94 ASP A CA 1
ATOM 730 C C . ASP A 1 94 ? -16.053 -12.372 5.588 1.00 63.22 94 ASP A C 1
ATOM 732 O O . ASP A 1 94 ? -16.001 -11.660 4.591 1.00 63.22 94 ASP A O 1
ATOM 736 N N . LYS A 1 95 ? -15.128 -12.259 6.555 1.00 58.75 95 LYS A N 1
ATOM 737 C CA . LYS A 1 95 ? -14.089 -11.201 6.562 1.00 58.75 95 LYS A CA 1
ATOM 738 C C . LYS A 1 95 ? -13.061 -11.294 5.434 1.00 58.75 95 LYS A C 1
ATOM 740 O O . LYS A 1 95 ? -12.311 -10.345 5.216 1.00 58.75 95 LYS A O 1
ATOM 745 N N . TYR A 1 96 ? -12.980 -12.432 4.751 1.00 58.97 96 TYR A N 1
ATOM 746 C CA . TYR A 1 96 ? -11.975 -12.694 3.721 1.00 58.97 96 TYR A CA 1
ATOM 747 C C . TYR A 1 96 ? -12.626 -13.190 2.433 1.00 58.97 96 TYR A C 1
ATOM 749 O O . TYR A 1 96 ? -12.252 -14.234 1.892 1.00 58.97 96 TYR A O 1
ATOM 757 N N . GLU A 1 97 ? -13.617 -12.458 1.931 1.00 69.25 97 GLU A N 1
ATOM 758 C CA . GLU A 1 97 ? -14.164 -12.747 0.613 1.00 69.25 97 GLU A CA 1
ATOM 759 C C . GLU A 1 97 ? -13.147 -12.346 -0.468 1.00 69.25 97 GLU A C 1
ATOM 761 O O . GLU A 1 97 ? -12.764 -11.187 -0.627 1.00 69.25 97 GLU A O 1
ATOM 766 N N . ILE A 1 98 ? -12.633 -13.340 -1.196 1.00 67.12 98 ILE A N 1
ATOM 767 C CA . ILE A 1 98 ? -11.624 -13.114 -2.231 1.00 67.12 98 ILE A CA 1
ATOM 768 C C . ILE A 1 98 ? -12.300 -12.434 -3.420 1.00 67.12 98 ILE A C 1
ATOM 770 O O . ILE A 1 98 ? -12.988 -13.073 -4.220 1.00 67.12 98 ILE A O 1
ATOM 774 N N . SER A 1 99 ? -12.045 -11.137 -3.581 1.00 76.44 99 SER A N 1
ATOM 775 C CA . SER A 1 99 ? -12.490 -10.397 -4.757 1.00 76.44 99 SER A CA 1
ATOM 776 C C . SER A 1 99 ? -11.749 -10.880 -6.007 1.00 76.44 99 SER A C 1
ATOM 778 O O . SER A 1 99 ? -10.594 -10.534 -6.271 1.00 76.44 99 SER A O 1
ATOM 780 N N . VAL A 1 100 ? -12.439 -11.671 -6.835 1.00 81.75 100 VAL A N 1
ATOM 781 C CA . VAL A 1 100 ? -11.940 -12.102 -8.154 1.00 81.75 100 VAL A CA 1
ATOM 782 C C . VAL A 1 100 ? -11.612 -10.888 -9.033 1.00 81.75 100 VAL A C 1
ATOM 784 O O . VAL A 1 100 ? -10.674 -10.930 -9.828 1.00 81.75 100 VAL A O 1
ATOM 787 N N . ALA A 1 101 ? -12.334 -9.777 -8.861 1.00 77.25 101 ALA A N 1
ATOM 788 C CA . ALA A 1 101 ? -12.064 -8.530 -9.565 1.00 77.25 101 ALA A CA 1
ATOM 789 C C . ALA A 1 101 ? -10.713 -7.914 -9.158 1.00 77.25 101 ALA A C 1
ATOM 791 O O . ALA A 1 101 ? -9.936 -7.541 -10.039 1.00 77.25 101 ALA A O 1
ATOM 792 N N . ALA A 1 102 ? -10.390 -7.868 -7.860 1.00 76.06 102 ALA A N 1
ATOM 793 C CA . ALA A 1 102 ? -9.089 -7.396 -7.376 1.00 76.06 102 ALA A CA 1
ATOM 794 C C . ALA A 1 102 ? -7.936 -8.296 -7.865 1.00 76.06 102 ALA A C 1
ATOM 796 O O . ALA A 1 102 ? -6.882 -7.811 -8.294 1.00 76.06 102 ALA A O 1
ATOM 797 N N . LEU A 1 103 ? -8.162 -9.614 -7.898 1.00 79.50 103 LEU A N 1
ATOM 798 C CA . LEU A 1 103 ? -7.208 -10.584 -8.442 1.00 79.50 103 LEU A CA 1
ATOM 799 C C . LEU A 1 103 ? -6.949 -10.367 -9.945 1.00 79.50 103 LEU A C 1
ATOM 801 O O . LEU A 1 103 ? -5.807 -10.385 -10.405 1.00 79.50 103 LEU A O 1
ATOM 805 N N . LEU A 1 104 ? -7.997 -10.120 -10.732 1.00 83.31 104 LEU A N 1
ATOM 806 C CA . LEU A 1 104 ? -7.849 -9.813 -12.156 1.00 83.31 104 LEU A CA 1
ATOM 807 C C . LEU A 1 104 ? -7.205 -8.441 -12.387 1.00 83.31 104 LEU A C 1
ATOM 809 O O . LEU A 1 104 ? -6.407 -8.290 -13.313 1.00 83.31 104 LEU A O 1
ATOM 813 N N . GLY A 1 105 ? -7.501 -7.456 -11.537 1.00 83.31 105 GLY A N 1
ATOM 814 C CA . GLY A 1 105 ? -6.887 -6.130 -11.586 1.00 83.31 105 GLY A CA 1
ATOM 815 C C . GLY A 1 105 ? -5.375 -6.181 -11.369 1.00 83.31 105 GLY A C 1
ATOM 816 O O . GLY A 1 105 ? -4.612 -5.615 -12.155 1.00 83.31 105 GLY A O 1
ATOM 817 N N . THR A 1 106 ? -4.925 -6.925 -10.356 1.00 76.12 106 THR A N 1
ATOM 818 C CA . THR A 1 106 ? -3.491 -7.135 -10.094 1.00 76.12 106 THR A CA 1
ATOM 819 C C . THR A 1 106 ? -2.804 -7.883 -11.236 1.00 76.12 106 THR A C 1
ATOM 821 O O . THR A 1 106 ? -1.734 -7.460 -11.680 1.00 76.12 106 THR A O 1
ATOM 824 N N . LEU A 1 107 ? -3.434 -8.927 -11.787 1.00 85.88 107 LEU A N 1
ATOM 825 C CA . LEU A 1 107 ? -2.928 -9.627 -12.972 1.00 85.88 107 LEU A CA 1
ATOM 826 C C . LEU A 1 107 ? -2.768 -8.678 -14.172 1.00 85.88 107 LEU A C 1
ATOM 828 O O . LEU A 1 107 ? -1.724 -8.677 -14.829 1.00 85.88 107 LEU A O 1
ATOM 832 N N . ALA A 1 108 ? -3.775 -7.847 -14.447 1.00 83.38 108 ALA A N 1
ATOM 833 C CA . ALA A 1 108 ? -3.747 -6.889 -15.548 1.00 83.38 108 ALA A CA 1
ATOM 834 C C . ALA A 1 108 ? -2.631 -5.846 -15.380 1.00 83.38 108 ALA A C 1
ATOM 836 O O . ALA A 1 108 ? -1.937 -5.530 -16.350 1.00 83.38 108 ALA A O 1
ATOM 837 N N . LEU A 1 109 ? -2.409 -5.354 -14.157 1.00 82.06 109 LEU A N 1
ATOM 838 C CA . LEU A 1 109 ? -1.323 -4.422 -13.845 1.00 82.06 109 LEU A CA 1
ATOM 839 C C . LEU A 1 109 ? 0.050 -5.047 -14.129 1.00 82.06 109 LEU A C 1
ATOM 841 O O . LEU A 1 109 ? 0.902 -4.419 -14.761 1.00 82.06 109 LEU A O 1
ATOM 845 N N . LEU A 1 110 ? 0.237 -6.309 -13.738 1.00 81.69 110 LEU A N 1
ATOM 846 C CA . LEU A 1 110 ? 1.467 -7.071 -13.967 1.00 81.69 110 LEU A CA 1
ATOM 847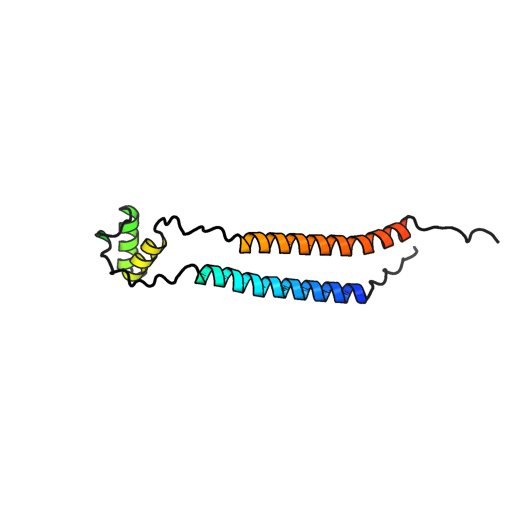 C C . LEU A 1 110 ? 1.738 -7.271 -15.466 1.00 81.69 110 LEU A C 1
ATOM 849 O O . LEU A 1 110 ? 2.845 -7.008 -15.940 1.00 81.69 110 LEU A O 1
ATOM 853 N N . VAL A 1 111 ? 0.713 -7.663 -16.231 1.00 85.12 111 VAL A N 1
ATOM 854 C CA . VAL A 1 111 ? 0.793 -7.815 -17.694 1.00 85.12 111 VAL A CA 1
ATOM 855 C C . VAL A 1 111 ? 1.080 -6.477 -18.378 1.00 85.12 111 VAL A C 1
ATOM 857 O O . VAL A 1 111 ? 1.913 -6.417 -19.286 1.00 85.12 111 VAL A O 1
ATOM 860 N N . GLY A 1 112 ? 0.435 -5.394 -17.937 1.00 83.94 112 GLY A N 1
ATOM 861 C CA . GLY A 1 112 ? 0.665 -4.046 -18.453 1.00 83.94 112 GLY A CA 1
ATOM 862 C C . GLY A 1 112 ? 2.108 -3.587 -18.240 1.00 83.94 112 GLY A C 1
ATOM 863 O O . GLY A 1 112 ? 2.759 -3.135 -19.185 1.00 83.94 112 GLY A O 1
ATOM 864 N N . TYR A 1 113 ? 2.637 -3.782 -17.030 1.00 79.88 113 TYR A N 1
ATOM 865 C CA . TYR A 1 113 ? 4.031 -3.484 -16.702 1.00 79.88 113 TYR A CA 1
ATOM 866 C C . TYR A 1 113 ? 5.011 -4.305 -17.552 1.00 79.88 113 TYR A C 1
ATOM 868 O O . TYR A 1 113 ? 5.887 -3.733 -18.200 1.00 79.88 113 TYR A O 1
ATOM 876 N N . LEU A 1 114 ? 4.835 -5.629 -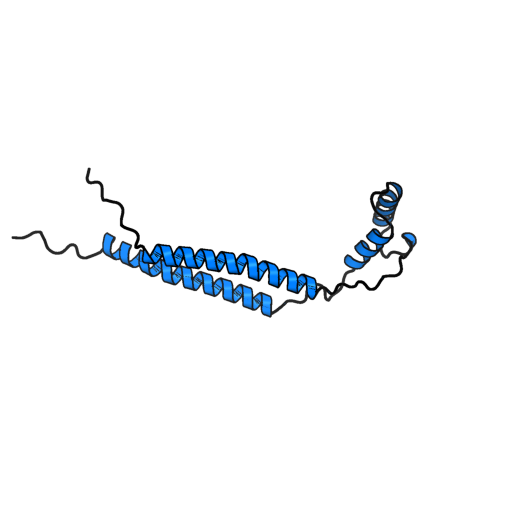17.622 1.00 81.06 114 LEU A N 1
ATOM 877 C CA . LEU A 1 114 ? 5.682 -6.516 -18.431 1.00 81.06 114 LEU A CA 1
ATOM 878 C C . LEU A 1 114 ? 5.670 -6.129 -19.911 1.00 81.06 114 LEU A C 1
ATOM 880 O O . LEU A 1 114 ? 6.722 -6.069 -20.545 1.00 81.06 114 LEU A O 1
ATOM 884 N N . THR A 1 115 ? 4.494 -5.812 -20.453 1.00 84.31 115 THR A N 1
ATOM 885 C CA . THR A 1 115 ? 4.344 -5.367 -21.844 1.00 84.31 115 THR A CA 1
ATOM 886 C C . THR A 1 115 ? 5.105 -4.066 -22.093 1.00 84.31 115 THR A C 1
ATOM 888 O O . THR A 1 115 ? 5.799 -3.937 -23.106 1.00 84.31 115 THR A O 1
ATOM 891 N N . PHE A 1 116 ? 5.019 -3.110 -21.164 1.00 79.75 116 PHE A N 1
ATOM 892 C CA . PHE A 1 116 ? 5.773 -1.860 -21.231 1.00 79.75 116 PHE A CA 1
ATOM 893 C C . PHE A 1 116 ? 7.287 -2.103 -21.193 1.00 79.75 116 PHE A C 1
ATOM 895 O O . PHE A 1 116 ? 7.999 -1.629 -22.082 1.00 79.75 116 PHE A O 1
ATOM 902 N N . VAL A 1 117 ? 7.774 -2.887 -20.223 1.00 78.06 117 VAL A N 1
ATOM 903 C CA . VAL A 1 117 ? 9.202 -3.223 -20.090 1.00 78.06 117 VAL A CA 1
ATOM 904 C C . VAL A 1 117 ? 9.719 -3.888 -21.361 1.00 78.06 117 VAL A C 1
ATOM 906 O O . VAL A 1 117 ? 10.749 -3.481 -21.900 1.00 78.06 117 VAL A O 1
ATOM 909 N N . TYR A 1 118 ? 8.979 -4.864 -21.890 1.00 77.75 118 TYR A N 1
ATOM 910 C CA . TYR A 1 118 ? 9.369 -5.589 -23.094 1.00 77.75 118 TYR A CA 1
ATOM 911 C C . TYR A 1 118 ? 9.441 -4.666 -24.316 1.00 77.75 118 TYR A C 1
ATOM 913 O O . TYR A 1 118 ? 10.411 -4.693 -25.076 1.00 77.75 118 TYR A O 1
ATOM 921 N N . ARG A 1 119 ? 8.452 -3.780 -24.485 1.00 79.31 119 ARG A N 1
ATOM 922 C CA . ARG A 1 119 ? 8.423 -2.813 -25.589 1.00 79.31 119 ARG A CA 1
ATOM 923 C C . ARG A 1 119 ? 9.578 -1.810 -25.516 1.00 79.31 119 ARG A C 1
ATOM 925 O O . ARG A 1 119 ? 10.178 -1.514 -26.550 1.00 79.31 119 ARG A O 1
ATOM 932 N N . THR A 1 120 ? 9.887 -1.293 -24.328 1.00 70.25 120 THR A N 1
ATOM 933 C CA . THR A 1 120 ? 10.990 -0.340 -24.120 1.00 70.25 120 THR A CA 1
ATOM 934 C C . THR A 1 120 ? 12.347 -1.013 -24.339 1.00 70.25 120 THR A C 1
ATOM 936 O O . THR A 1 120 ? 13.181 -0.483 -25.077 1.00 70.25 120 THR A O 1
ATOM 939 N N . SER A 1 121 ? 12.534 -2.227 -23.811 1.00 65.50 121 SER A N 1
ATOM 940 C CA . SER A 1 121 ? 13.800 -2.968 -23.884 1.00 65.50 121 SER A CA 1
ATOM 941 C C . SER A 1 121 ? 14.253 -3.267 -25.322 1.00 65.50 121 SER A C 1
ATOM 943 O O . SER A 1 121 ? 15.424 -3.080 -25.655 1.00 65.50 121 SER A O 1
ATOM 945 N N . PHE A 1 122 ? 13.336 -3.633 -26.228 1.00 61.78 122 PHE A N 1
ATOM 946 C CA . PHE A 1 122 ? 13.668 -3.910 -27.638 1.00 61.78 122 PHE A CA 1
ATOM 947 C C . PHE A 1 122 ? 14.208 -2.702 -28.415 1.00 61.78 122 PHE A C 1
ATOM 949 O O . PHE A 1 122 ? 14.833 -2.867 -29.471 1.00 61.78 122 PHE A O 1
ATOM 956 N N . ARG A 1 123 ? 13.931 -1.481 -27.949 1.00 61.72 123 ARG A N 1
ATOM 957 C CA . ARG A 1 123 ? 14.423 -0.267 -28.603 1.00 61.72 123 ARG A CA 1
ATOM 958 C C . ARG A 1 123 ? 15.898 -0.040 -28.290 1.00 61.72 123 ARG A C 1
ATOM 960 O O . ARG A 1 123 ? 16.676 0.190 -29.207 1.00 61.72 123 ARG A O 1
ATOM 967 N N . GLU A 1 124 ? 16.274 -0.193 -27.028 1.00 59.47 124 GLU A N 1
ATOM 968 C CA . GLU A 1 124 ? 17.650 0.001 -26.562 1.00 59.47 124 GLU A CA 1
ATOM 969 C C . GLU A 1 124 ? 18.560 -1.174 -26.941 1.00 59.47 124 GLU A C 1
ATOM 971 O O . GLU A 1 124 ? 19.701 -0.957 -27.344 1.00 59.47 124 GLU A O 1
ATOM 976 N N . TYR A 1 125 ? 18.053 -2.416 -26.928 1.00 58.22 125 TYR A N 1
ATOM 977 C CA . TYR A 1 125 ? 18.838 -3.579 -27.360 1.00 58.22 125 TYR A CA 1
ATOM 978 C C . TYR A 1 125 ? 19.280 -3.488 -28.826 1.00 58.22 125 TYR A C 1
ATOM 980 O O . TYR A 1 125 ? 20.406 -3.864 -29.144 1.00 58.22 125 TYR A O 1
ATOM 988 N N . ARG A 1 126 ? 18.436 -2.962 -29.727 1.00 61.62 126 ARG A N 1
ATOM 989 C CA . ARG A 1 126 ? 18.820 -2.776 -31.137 1.00 61.62 126 ARG A CA 1
ATOM 990 C C . ARG A 1 126 ? 19.897 -1.715 -31.317 1.00 61.62 126 ARG A C 1
ATOM 992 O O . ARG A 1 126 ? 20.844 -1.972 -32.049 1.00 61.62 126 ARG A O 1
ATOM 999 N N . GLU A 1 127 ? 19.792 -0.583 -30.623 1.00 61.50 127 GLU A N 1
ATOM 1000 C CA . GLU A 1 127 ? 20.811 0.476 -30.685 1.00 61.50 127 GLU A CA 1
ATOM 1001 C C . GLU A 1 127 ? 22.168 -0.018 -30.154 1.00 61.50 127 GLU A C 1
ATOM 1003 O O . GLU A 1 127 ? 23.209 0.274 -30.740 1.00 61.50 127 GLU A O 1
ATOM 1008 N N . VAL A 1 128 ? 22.181 -0.834 -29.092 1.00 60.34 128 VAL A N 1
ATOM 1009 C CA . VAL A 1 128 ? 23.425 -1.421 -28.564 1.00 60.34 128 VAL A CA 1
ATOM 1010 C C . VAL A 1 128 ? 23.991 -2.493 -29.495 1.00 60.34 128 VAL A C 1
ATOM 1012 O O . VAL A 1 128 ? 25.208 -2.548 -29.669 1.00 60.34 128 VAL A O 1
ATOM 1015 N N . VAL A 1 129 ? 23.150 -3.334 -30.106 1.00 61.66 129 VAL A N 1
ATOM 1016 C CA . VAL A 1 129 ? 23.600 -4.345 -31.077 1.00 61.66 129 VAL A CA 1
ATOM 1017 C C . VAL A 1 129 ? 24.161 -3.679 -32.332 1.00 61.66 129 VAL A C 1
ATOM 1019 O O . VAL A 1 129 ? 25.208 -4.097 -32.808 1.00 61.66 129 VAL A O 1
ATOM 1022 N N . GLU A 1 130 ? 23.555 -2.603 -32.822 1.00 69.25 130 GLU A N 1
ATOM 1023 C CA . GLU A 1 130 ? 24.084 -1.827 -33.948 1.00 69.25 130 GLU A CA 1
ATOM 1024 C C . GLU A 1 130 ? 25.390 -1.097 -33.581 1.00 69.25 130 GLU A C 1
ATOM 1026 O O . GLU A 1 130 ? 26.341 -1.095 -34.356 1.00 69.25 130 GLU A O 1
ATOM 1031 N N . TYR A 1 131 ? 25.514 -0.574 -32.359 1.00 61.62 131 TYR A N 1
ATOM 1032 C CA . TYR A 1 131 ? 26.751 0.058 -31.884 1.00 61.62 131 TYR A CA 1
ATOM 1033 C C . TYR A 1 131 ? 27.900 -0.940 -31.630 1.00 61.62 131 TYR A C 1
ATOM 1035 O O . TYR A 1 131 ? 29.070 -0.626 -31.852 1.00 61.62 131 TYR A O 1
ATOM 1043 N N . LYS A 1 132 ? 27.591 -2.150 -31.143 1.00 61.62 132 LYS A N 1
ATOM 1044 C CA . LYS A 1 132 ? 28.583 -3.199 -30.840 1.00 61.62 132 LYS A CA 1
ATOM 1045 C C . LYS A 1 132 ? 28.913 -4.088 -32.045 1.00 61.62 132 LYS A C 1
ATOM 1047 O O . LYS A 1 132 ? 30.037 -4.581 -32.109 1.00 61.62 132 LYS A O 1
ATOM 1052 N N . PHE A 1 133 ? 27.965 -4.302 -32.958 1.00 64.88 133 PHE A N 1
ATOM 1053 C CA . PHE A 1 133 ? 28.038 -5.295 -34.041 1.00 64.88 133 PHE A CA 1
ATOM 1054 C C . PHE A 1 133 ? 27.570 -4.778 -35.412 1.00 64.88 133 PHE A C 1
ATOM 1056 O O . PHE A 1 133 ? 27.503 -5.561 -36.358 1.00 64.88 133 PHE A O 1
ATOM 1063 N N . GLY A 1 134 ? 27.240 -3.492 -35.550 1.00 57.72 134 GLY A N 1
ATOM 1064 C CA . GLY A 1 134 ? 26.912 -2.894 -36.843 1.00 57.72 134 GLY A CA 1
ATOM 1065 C C . GLY A 1 134 ? 28.090 -2.961 -37.825 1.00 57.72 134 GLY A C 1
ATOM 1066 O O . GLY A 1 134 ? 29.249 -3.036 -37.399 1.00 57.72 134 GLY A O 1
ATOM 1067 N N . PRO A 1 135 ? 27.815 -2.956 -39.141 1.00 57.25 135 PRO A N 1
ATOM 1068 C CA . PRO A 1 135 ? 28.832 -3.151 -40.162 1.00 57.25 135 PRO A CA 1
ATOM 1069 C C . PRO A 1 135 ? 29.867 -2.022 -40.117 1.00 57.25 135 PRO A C 1
ATOM 1071 O O . PRO A 1 135 ? 29.614 -0.909 -40.567 1.00 57.25 135 PRO A O 1
ATOM 1074 N N . ARG A 1 136 ? 31.067 -2.317 -39.605 1.00 59.25 136 ARG A N 1
ATOM 1075 C CA . ARG A 1 136 ? 32.275 -1.558 -39.948 1.00 59.25 136 ARG A CA 1
ATOM 1076 C C . ARG A 1 136 ? 32.778 -2.030 -41.310 1.00 59.25 136 ARG A C 1
ATOM 1078 O O . ARG A 1 136 ? 33.781 -2.728 -41.392 1.00 59.25 136 ARG A O 1
ATOM 1085 N N . TYR A 1 137 ? 32.060 -1.677 -42.359 1.00 57.69 137 TYR A N 1
ATOM 1086 C CA . TYR A 1 137 ? 32.487 -1.820 -43.748 1.00 57.69 137 TYR A CA 1
ATOM 1087 C C . TYR A 1 137 ? 31.873 -0.585 -44.430 1.00 57.69 137 TYR A C 1
ATOM 1089 O O . TYR A 1 137 ? 30.681 -0.367 -44.268 1.00 57.69 137 TYR A O 1
ATOM 1097 N N . GLU A 1 138 ? 32.566 0.348 -45.069 1.00 54.78 138 GLU A N 1
ATOM 1098 C CA . GLU A 1 138 ? 33.832 0.339 -45.791 1.00 54.78 138 GLU A CA 1
ATOM 1099 C C . GLU A 1 138 ? 34.413 1.762 -45.704 1.00 54.78 138 GLU A C 1
ATOM 1101 O O . GLU A 1 138 ? 33.797 2.704 -46.185 1.00 54.78 138 GLU A O 1
ATOM 1106 N N . GLU A 1 139 ? 35.577 1.954 -45.088 1.00 55.78 139 GLU A N 1
ATOM 1107 C CA . GLU A 1 139 ? 36.402 3.146 -45.357 1.00 55.78 139 GLU A CA 1
ATOM 1108 C C . GLU A 1 139 ? 37.855 2.829 -44.987 1.00 55.78 139 GLU A C 1
ATOM 1110 O O . GLU A 1 139 ? 38.507 3.472 -44.169 1.00 55.78 139 GLU A O 1
ATOM 1115 N N . VAL A 1 140 ? 38.339 1.719 -45.541 1.00 54.84 140 VAL A N 1
ATOM 1116 C CA . VAL A 1 140 ? 39.760 1.371 -45.563 1.00 54.84 140 VAL A CA 1
ATOM 1117 C C . VAL A 1 140 ? 40.070 0.821 -46.953 1.00 54.84 140 VAL A C 1
ATOM 1119 O O . VAL A 1 140 ? 40.410 -0.343 -47.070 1.00 54.84 140 VAL A O 1
ATOM 1122 N N . GLU A 1 141 ? 39.841 1.617 -48.001 1.00 49.25 141 GLU A N 1
ATOM 1123 C CA . GLU A 1 141 ? 40.582 1.578 -49.279 1.00 49.25 141 GLU A CA 1
ATOM 1124 C C . GLU A 1 141 ? 39.954 2.537 -50.305 1.00 49.25 141 GLU A C 1
ATOM 1126 O O . GLU A 1 141 ? 38.950 2.213 -50.933 1.00 49.25 141 GLU A O 1
ATOM 1131 N N . SER A 1 142 ? 40.570 3.713 -50.478 1.00 41.66 142 SER A N 1
ATOM 1132 C CA . SER A 1 142 ? 41.030 4.240 -51.779 1.00 41.66 142 SER A CA 1
ATOM 1133 C C . SER A 1 142 ? 41.842 5.515 -51.566 1.00 41.66 142 SER A C 1
ATOM 1135 O O . SER A 1 142 ? 41.236 6.509 -51.101 1.00 41.66 142 SER A O 1
#

Radius of gyration: 30.43 Å; chains: 1; bounding box: 69×30×87 Å